Protein AF-A0A3P8RBU9-F1 (afdb_monomer_lite)

InterPro domains:
  IPR036397 Ribonuclease H superfamily [G3DS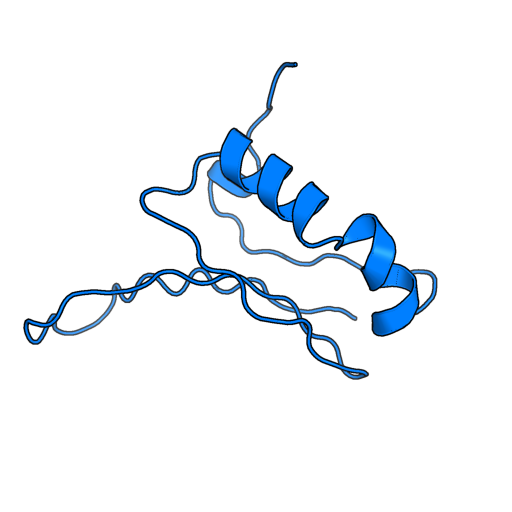A:3.30.420.10] (4-83)

Sequence (84 aa):
MCIHCHFLSGSHTVMIGGGAIMVWGAFSFTGTMELQDVQGHQTAVVYVQMLQRVSLLTEGPGLFGNGWFFQQDSATVHNACVFP

Secondary structure (DSSP, 8-state):
-B---------SS---SS----EE--BBSS-BPPPEE--SS--HHHHHHHHHHTTTTTTHHHHH-TT--------GGGS-----

Radius of gyration: 14.03 Å; chains: 1; bounding box: 31×36×30 Å

Organism: Astatotilapia calliptera (NCBI:txid8154)

Structure (mmCIF, N/CA/C/O backbone):
data_AF-A0A3P8RBU9-F1
#
_entry.id   AF-A0A3P8RBU9-F1
#
loop_
_atom_site.group_PDB
_atom_site.id
_atom_site.type_symbol
_atom_site.label_atom_id
_atom_site.label_alt_id
_atom_site.label_comp_id
_atom_site.label_asym_id
_atom_site.label_entity_id
_atom_site.label_seq_id
_atom_site.pdbx_PDB_ins_code
_atom_site.Cartn_x
_atom_site.Cartn_y
_atom_site.Cartn_z
_atom_site.occupancy
_atom_site.B_iso_or_equiv
_atom_site.auth_seq_id
_atom_site.auth_comp_id
_atom_site.auth_asym_id
_atom_site.auth_atom_id
_atom_site.pdbx_PDB_model_num
ATOM 1 N N . MET A 1 1 ? 1.775 3.859 15.725 1.00 47.62 1 MET A N 1
ATOM 2 C CA . MET A 1 1 ? 2.911 3.262 14.989 1.00 47.62 1 MET A CA 1
ATOM 3 C C . MET A 1 1 ? 2.355 2.215 14.037 1.00 47.62 1 MET A C 1
ATOM 5 O O . MET A 1 1 ? 1.718 1.277 14.498 1.00 47.62 1 MET A O 1
ATOM 9 N N . CYS A 1 2 ? 2.501 2.424 12.733 1.00 46.19 2 CYS A N 1
ATOM 10 C CA . CYS A 1 2 ? 2.177 1.441 11.704 1.00 46.19 2 CYS A CA 1
ATOM 11 C C . CYS A 1 2 ? 3.477 1.245 10.935 1.00 46.19 2 CYS A C 1
ATOM 13 O O . CYS A 1 2 ? 4.042 2.233 10.462 1.00 46.19 2 CYS A O 1
ATOM 15 N N . ILE A 1 3 ? 4.020 0.033 10.924 1.00 51.44 3 ILE A N 1
ATOM 16 C CA . ILE A 1 3 ? 5.341 -0.203 10.349 1.00 51.44 3 ILE A CA 1
ATOM 17 C C . ILE A 1 3 ? 5.188 -1.237 9.248 1.00 51.44 3 ILE A C 1
ATOM 19 O O . ILE A 1 3 ? 4.657 -2.316 9.473 1.00 51.44 3 ILE A O 1
ATOM 23 N N . HIS A 1 4 ? 5.771 -0.877 8.109 1.00 53.50 4 HIS A N 1
ATOM 24 C CA . HIS A 1 4 ? 6.447 -1.759 7.167 1.00 53.50 4 HIS A CA 1
ATOM 25 C C . HIS A 1 4 ? 5.646 -2.216 5.945 1.00 53.50 4 HIS A C 1
ATOM 27 O O . HIS A 1 4 ? 4.949 -3.225 5.964 1.00 53.50 4 HIS A O 1
ATOM 33 N N . CYS A 1 5 ? 5.895 -1.523 4.832 1.00 47.75 5 CYS A N 1
ATOM 34 C CA . CYS A 1 5 ? 5.877 -2.128 3.504 1.00 47.75 5 CYS A CA 1
ATOM 35 C C . CYS A 1 5 ? 7.196 -2.897 3.326 1.00 47.75 5 CYS A C 1
ATOM 37 O O . CYS A 1 5 ? 8.258 -2.276 3.347 1.00 47.75 5 CYS A O 1
ATOM 39 N N . HIS A 1 6 ? 7.157 -4.219 3.145 1.00 48.09 6 HIS A N 1
ATOM 40 C CA . HIS A 1 6 ? 8.296 -4.938 2.571 1.00 48.09 6 HIS A CA 1
ATOM 41 C C . HIS A 1 6 ? 7.965 -5.209 1.113 1.00 48.09 6 HIS A C 1
ATOM 43 O O . HIS A 1 6 ? 7.041 -5.964 0.817 1.00 48.09 6 HIS A O 1
ATOM 49 N N . PHE A 1 7 ? 8.741 -4.628 0.207 1.00 45.34 7 PHE A N 1
ATOM 50 C CA . PHE A 1 7 ? 8.864 -5.179 -1.128 1.00 45.34 7 PHE A CA 1
ATOM 51 C C . PHE A 1 7 ? 9.536 -6.552 -0.997 1.00 45.34 7 PHE A C 1
ATOM 53 O O . PHE A 1 7 ? 10.757 -6.649 -0.890 1.00 45.34 7 PHE A O 1
ATOM 60 N N . LEU A 1 8 ? 8.752 -7.631 -0.948 1.00 45.38 8 LEU A N 1
ATOM 61 C CA . LEU A 1 8 ? 9.288 -8.986 -1.075 1.00 45.38 8 LEU A CA 1
ATOM 62 C C . LEU A 1 8 ? 9.552 -9.271 -2.558 1.00 45.38 8 LEU A C 1
ATOM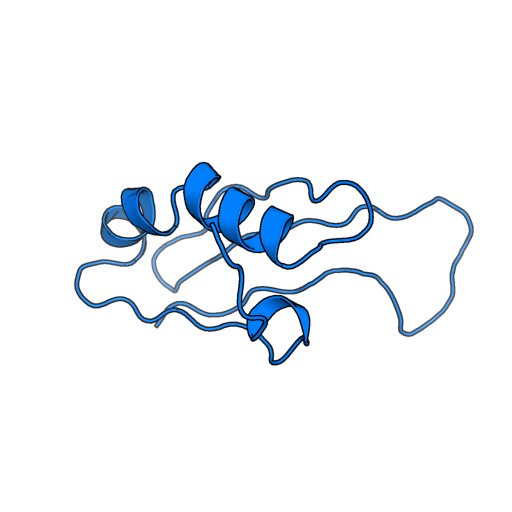 64 O O . LEU A 1 8 ? 8.913 -10.119 -3.166 1.00 45.38 8 LEU A O 1
ATOM 68 N N . SER A 1 9 ? 10.512 -8.565 -3.154 1.00 45.41 9 SER A N 1
ATOM 69 C CA . SER A 1 9 ? 11.280 -9.171 -4.238 1.00 45.41 9 SER A CA 1
ATOM 70 C C . SER A 1 9 ? 12.449 -9.868 -3.576 1.00 45.41 9 SER A C 1
ATOM 72 O O . SER A 1 9 ? 13.358 -9.216 -3.063 1.00 45.41 9 SER A O 1
ATOM 74 N N . GLY A 1 10 ? 12.418 -11.197 -3.550 1.00 42.72 10 GLY A N 1
ATOM 75 C CA . GLY A 1 10 ? 13.552 -11.987 -3.094 1.00 42.72 10 GLY A CA 1
ATOM 76 C C . GLY A 1 10 ? 14.783 -11.673 -3.940 1.00 42.72 10 GLY A C 1
ATOM 77 O O . GLY A 1 10 ? 14.932 -12.212 -5.030 1.00 42.72 10 GLY A O 1
ATOM 78 N N . SER A 1 11 ? 15.660 -10.808 -3.435 1.00 51.00 11 SER A N 1
ATOM 79 C CA . SER A 1 11 ? 16.920 -10.471 -4.093 1.00 51.00 11 SER A CA 1
ATOM 80 C C . SER A 1 11 ? 18.033 -10.264 -3.081 1.00 51.00 11 SER A C 1
ATOM 82 O O . SER A 1 11 ? 18.681 -9.237 -3.117 1.00 51.00 11 SER A O 1
ATOM 84 N N . HIS A 1 12 ? 18.287 -11.245 -2.215 1.00 48.66 12 HIS A N 1
ATOM 85 C CA . HIS A 1 12 ? 19.637 -11.572 -1.746 1.00 48.66 12 HIS A CA 1
ATOM 86 C C . HIS A 1 12 ? 19.646 -13.061 -1.351 1.00 48.66 12 HIS A C 1
ATOM 88 O O . HIS A 1 12 ? 18.947 -13.455 -0.427 1.00 48.66 12 HIS A O 1
ATOM 94 N N . THR A 1 13 ? 20.456 -13.862 -2.059 1.00 47.41 13 THR A N 1
ATOM 95 C CA . THR A 1 13 ? 20.714 -15.321 -1.941 1.00 47.41 13 THR A CA 1
ATOM 96 C C . THR A 1 13 ? 19.801 -16.284 -2.738 1.00 47.41 13 THR A C 1
ATOM 98 O O . THR A 1 13 ? 18.631 -16.460 -2.448 1.00 47.41 13 THR A O 1
ATOM 101 N N . VAL A 1 14 ? 20.411 -16.911 -3.761 1.00 57.03 14 VAL A N 1
ATOM 102 C CA . VAL A 1 14 ? 20.018 -18.113 -4.539 1.00 57.03 14 VAL A CA 1
ATOM 103 C C . VAL A 1 14 ? 18.583 -18.169 -5.099 1.00 57.03 14 VAL A C 1
ATOM 105 O O . VAL A 1 14 ? 17.641 -18.555 -4.418 1.00 57.03 14 VAL A O 1
ATOM 108 N N . MET A 1 15 ? 18.441 -17.954 -6.414 1.00 56.59 15 MET A N 1
ATOM 109 C CA . MET A 1 15 ? 17.258 -18.415 -7.152 1.00 56.59 15 MET A CA 1
ATOM 110 C C . MET A 1 15 ? 17.342 -19.936 -7.351 1.00 56.59 15 MET A C 1
ATOM 112 O O . MET A 1 15 ? 18.002 -20.408 -8.277 1.00 56.59 15 MET A O 1
ATOM 116 N N . ILE A 1 16 ? 16.681 -20.716 -6.495 1.00 62.19 16 ILE A N 1
ATOM 117 C CA . ILE A 1 16 ? 16.342 -22.107 -6.819 1.00 62.19 16 ILE A CA 1
ATOM 118 C C . ILE A 1 16 ? 15.094 -22.014 -7.706 1.00 62.19 16 ILE A C 1
ATOM 120 O O . ILE A 1 16 ? 14.079 -21.486 -7.265 1.00 62.19 16 ILE A O 1
ATOM 124 N N . GLY A 1 17 ? 15.209 -22.389 -8.985 1.00 66.62 17 GLY A N 1
ATOM 125 C CA . GLY A 1 17 ? 14.173 -22.163 -10.004 1.00 66.62 17 GLY A CA 1
ATOM 126 C C . GLY A 1 17 ? 12.756 -22.521 -9.531 1.00 66.62 17 GLY A C 1
ATOM 127 O O . GLY A 1 17 ? 12.549 -23.570 -8.930 1.00 66.62 17 GLY A O 1
ATOM 128 N N . GLY A 1 18 ? 11.791 -21.635 -9.799 1.00 73.38 18 GLY A N 1
ATOM 129 C CA . GLY A 1 18 ? 10.413 -21.764 -9.296 1.00 73.38 18 GLY A CA 1
ATOM 130 C C . GLY A 1 18 ? 9.524 -20.522 -9.448 1.00 73.38 18 GLY A C 1
ATOM 131 O O . GLY A 1 18 ? 8.326 -20.608 -9.207 1.00 73.38 18 GLY A O 1
ATOM 132 N N . GLY A 1 19 ? 10.078 -19.387 -9.896 1.00 70.81 19 GLY A N 1
ATOM 133 C CA . GLY A 1 19 ? 9.346 -18.119 -9.988 1.00 70.81 19 GLY A CA 1
ATOM 134 C C . GLY A 1 19 ? 9.258 -17.393 -8.641 1.00 70.81 19 GLY A C 1
ATOM 135 O O . GLY A 1 19 ? 9.643 -17.929 -7.606 1.00 70.81 19 GLY A O 1
ATOM 136 N N . ALA A 1 20 ? 8.787 -16.147 -8.668 1.00 73.44 20 ALA A N 1
ATOM 137 C CA . ALA A 1 20 ? 8.583 -15.322 -7.482 1.00 73.44 20 ALA A CA 1
ATOM 138 C C . ALA A 1 20 ? 7.283 -14.524 -7.627 1.00 73.44 20 ALA A C 1
ATOM 140 O O . ALA A 1 20 ? 6.937 -14.102 -8.732 1.00 73.44 20 ALA A O 1
ATOM 141 N N . ILE A 1 21 ? 6.587 -14.320 -6.510 1.00 75.00 21 ILE A N 1
ATOM 142 C CA . ILE A 1 21 ? 5.438 -13.416 -6.406 1.00 75.00 21 ILE A CA 1
ATOM 143 C C . ILE A 1 21 ? 5.849 -12.191 -5.596 1.00 75.00 21 ILE A C 1
ATOM 145 O O . ILE A 1 21 ? 6.632 -12.310 -4.652 1.00 75.00 21 ILE A O 1
ATOM 149 N N . MET A 1 22 ? 5.323 -11.027 -5.964 1.00 79.88 22 MET A N 1
ATOM 150 C CA . MET A 1 22 ? 5.486 -9.799 -5.195 1.00 79.88 22 MET A CA 1
ATOM 151 C C . MET A 1 22 ? 4.163 -9.483 -4.520 1.00 79.88 22 MET A C 1
ATOM 153 O O . MET A 1 22 ? 3.116 -9.510 -5.156 1.00 79.88 22 MET A O 1
ATOM 157 N N . VAL A 1 23 ? 4.210 -9.198 -3.224 1.00 80.75 23 VAL A N 1
ATOM 158 C CA . VAL A 1 23 ? 3.024 -8.865 -2.436 1.00 80.75 23 VAL A CA 1
ATOM 159 C C . VAL A 1 23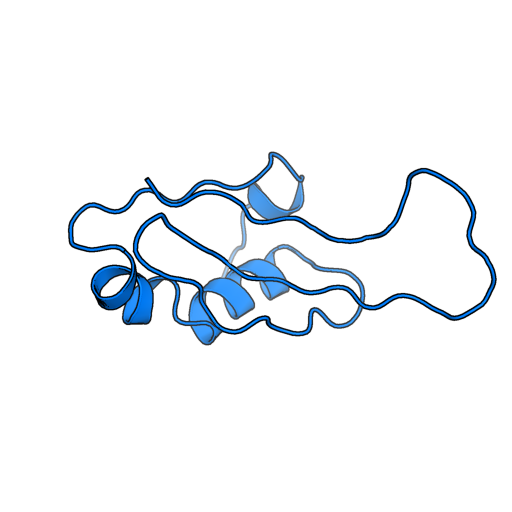 ? 3.241 -7.574 -1.671 1.00 80.75 23 VAL A C 1
ATOM 161 O O . VAL A 1 23 ? 4.373 -7.220 -1.334 1.00 80.75 23 VAL A O 1
ATOM 164 N N . TRP A 1 24 ? 2.144 -6.894 -1.368 1.00 82.38 24 TRP A N 1
ATOM 165 C CA . TRP A 1 24 ? 2.123 -5.710 -0.530 1.00 82.38 24 TRP A CA 1
ATOM 166 C C . TRP A 1 24 ? 1.135 -5.877 0.621 1.00 82.38 24 TRP A C 1
ATOM 168 O O . TRP A 1 24 ? 0.081 -6.485 0.472 1.00 82.38 24 TRP A O 1
ATOM 178 N N . GLY A 1 25 ? 1.465 -5.313 1.773 1.00 81.31 25 GLY A N 1
ATOM 179 C CA . GLY A 1 25 ? 0.562 -5.210 2.908 1.00 81.31 25 GLY A CA 1
ATOM 180 C C . GLY A 1 25 ? 1.120 -4.262 3.955 1.00 81.31 25 GLY A C 1
ATOM 181 O O . GLY A 1 25 ? 2.276 -3.844 3.885 1.00 81.31 25 GLY A O 1
ATOM 182 N N . ALA A 1 26 ? 0.285 -3.951 4.935 1.00 79.56 26 ALA A N 1
ATOM 183 C CA . ALA A 1 26 ? 0.620 -3.140 6.092 1.00 79.56 26 ALA A CA 1
ATOM 184 C C . ALA A 1 26 ? 0.163 -3.820 7.385 1.00 79.56 26 ALA A C 1
ATOM 186 O O . ALA A 1 26 ? -0.813 -4.574 7.430 1.00 79.56 26 ALA A O 1
ATOM 187 N N . PHE A 1 27 ? 0.865 -3.520 8.469 1.00 79.12 27 PHE A N 1
ATOM 188 C CA . PHE A 1 27 ? 0.494 -3.972 9.798 1.00 79.12 27 PHE A CA 1
ATOM 189 C C . PHE A 1 27 ? 0.820 -2.922 10.856 1.00 79.12 27 PHE A C 1
ATOM 191 O O . PHE A 1 27 ? 1.620 -1.998 10.663 1.00 79.12 27 PHE A O 1
ATOM 198 N N . SER A 1 28 ? 0.184 -3.080 12.005 1.00 77.94 28 SER A N 1
ATOM 199 C CA . SER A 1 28 ? 0.401 -2.304 13.212 1.00 77.94 28 SER A CA 1
ATOM 200 C C . SER A 1 28 ? 0.476 -3.237 14.418 1.00 77.94 28 SER A C 1
ATOM 202 O O . SER A 1 28 ? 0.330 -4.453 14.318 1.00 77.94 28 SER A O 1
ATOM 204 N N . PHE A 1 29 ? 0.652 -2.644 15.596 1.00 76.38 29 PHE A N 1
ATOM 205 C CA . PHE A 1 29 ? 0.484 -3.358 16.858 1.00 76.38 29 PHE A CA 1
ATOM 206 C C . PHE A 1 29 ? -0.935 -3.924 17.054 1.00 76.38 29 PHE A C 1
ATOM 208 O O . PHE A 1 29 ? -1.112 -4.911 17.758 1.00 76.38 29 PHE A O 1
ATOM 215 N N . THR A 1 30 ? -1.944 -3.286 16.460 1.00 77.19 30 THR A N 1
ATOM 216 C CA . THR A 1 30 ? -3.367 -3.586 16.670 1.00 77.19 30 THR A CA 1
ATOM 217 C C . THR A 1 30 ? -3.951 -4.533 15.629 1.00 77.19 30 THR A C 1
ATOM 219 O O . THR A 1 30 ? -5.036 -5.064 15.850 1.00 77.19 30 THR A O 1
ATOM 222 N N . GLY A 1 31 ? -3.261 -4.766 14.512 1.00 76.75 31 GLY A N 1
ATOM 223 C CA . GLY A 1 31 ? -3.759 -5.646 13.466 1.00 76.75 31 GLY A CA 1
ATOM 224 C C . GLY A 1 31 ? -2.921 -5.633 12.194 1.00 76.75 31 GLY A C 1
ATOM 225 O O . GLY A 1 31 ? -1.959 -4.883 12.045 1.00 76.75 31 GLY A O 1
ATOM 226 N N . THR A 1 32 ? -3.318 -6.482 11.260 1.00 78.56 32 THR A N 1
ATOM 227 C CA . THR A 1 32 ? -2.701 -6.667 9.942 1.00 78.56 32 THR A CA 1
ATOM 228 C C . THR A 1 32 ? -3.760 -6.462 8.872 1.00 78.56 32 THR A C 1
ATOM 230 O O . THR A 1 32 ? -4.901 -6.877 9.075 1.00 78.56 32 THR A O 1
ATOM 233 N N . MET A 1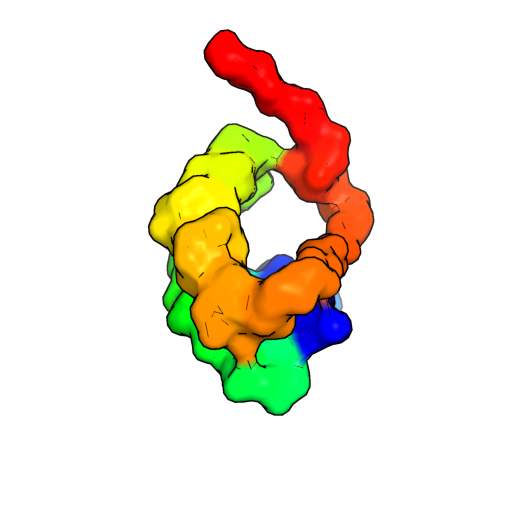 33 ? -3.394 -5.889 7.729 1.00 78.69 33 MET A N 1
ATOM 234 C CA . MET A 1 33 ? -4.286 -5.859 6.570 1.00 78.69 33 MET A CA 1
ATOM 235 C C . MET A 1 33 ? -4.084 -7.079 5.665 1.00 78.69 33 MET A C 1
ATOM 237 O O . MET A 1 33 ? -3.055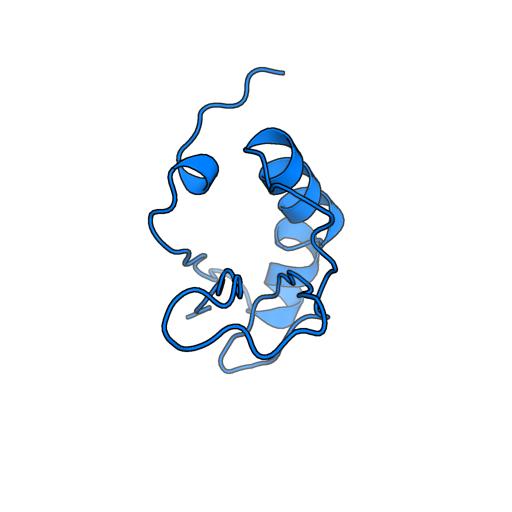 -7.755 5.734 1.00 78.69 33 MET A O 1
ATOM 241 N N . GLU A 1 34 ? -5.056 -7.336 4.793 1.00 81.00 34 GLU A N 1
ATOM 242 C CA . GLU A 1 34 ? -4.954 -8.386 3.781 1.00 81.00 34 GLU A CA 1
ATOM 243 C C . GLU A 1 34 ? -3.816 -8.096 2.789 1.00 81.00 34 GLU A C 1
ATOM 245 O O . GLU A 1 34 ? -3.696 -6.980 2.276 1.00 81.00 34 GLU A O 1
ATOM 250 N N . LEU A 1 35 ? -2.991 -9.112 2.513 1.00 82.06 35 LEU A N 1
ATOM 251 C CA . LEU A 1 35 ? -1.913 -9.034 1.527 1.00 82.06 35 LEU A CA 1
ATOM 252 C C . LEU A 1 35 ? -2.468 -8.947 0.104 1.00 82.06 35 LEU A C 1
ATOM 254 O O . LEU A 1 35 ? -3.420 -9.631 -0.257 1.00 82.06 35 LEU A O 1
ATOM 258 N N . GLN A 1 36 ? -1.815 -8.134 -0.715 1.00 80.44 36 GLN A N 1
ATOM 259 C CA . GLN A 1 36 ? -2.250 -7.769 -2.056 1.00 80.44 36 GLN A CA 1
ATOM 260 C C . GLN A 1 36 ? -1.194 -8.209 -3.057 1.00 80.44 36 GLN A C 1
ATOM 262 O O . GLN A 1 36 ? -0.011 -7.930 -2.866 1.00 80.44 36 GLN A O 1
ATOM 267 N N . ASP A 1 37 ? -1.615 -8.886 -4.119 1.00 81.00 37 ASP A N 1
ATOM 268 C CA . ASP A 1 37 ? -0.725 -9.269 -5.214 1.00 81.00 37 ASP A CA 1
ATOM 269 C C . ASP A 1 37 ? -0.278 -8.025 -5.998 1.00 81.00 37 ASP A C 1
ATOM 271 O O . ASP A 1 37 ? -1.099 -7.215 -6.443 1.00 81.00 37 ASP A O 1
ATOM 275 N N . VAL A 1 38 ? 1.035 -7.872 -6.170 1.00 79.44 38 VAL A N 1
ATOM 276 C CA . VAL A 1 38 ? 1.649 -6.824 -6.987 1.00 79.44 38 VAL A CA 1
ATOM 277 C C . VAL A 1 38 ? 2.153 -7.476 -8.264 1.00 79.44 38 VAL A C 1
ATOM 279 O O . VAL A 1 38 ? 3.267 -7.994 -8.346 1.00 79.44 38 VAL A O 1
ATOM 282 N N . GLN A 1 39 ? 1.308 -7.445 -9.289 1.00 76.56 39 GLN A N 1
ATOM 283 C CA . GLN A 1 39 ? 1.638 -8.063 -10.564 1.00 76.56 39 GLN A CA 1
ATOM 284 C C . GLN A 1 39 ? 2.717 -7.273 -11.305 1.00 76.56 39 GLN A C 1
ATOM 286 O O . GLN A 1 39 ? 2.542 -6.102 -11.645 1.00 76.56 39 GLN A O 1
ATOM 291 N N . GLY A 1 40 ? 3.817 -7.955 -11.625 1.00 75.50 40 GLY A N 1
ATOM 292 C CA . GLY A 1 40 ? 4.894 -7.401 -12.439 1.00 75.50 40 GLY A CA 1
ATOM 293 C C . GLY A 1 40 ? 5.613 -6.222 -11.779 1.00 75.50 40 GLY A C 1
ATOM 294 O O . GLY A 1 40 ? 5.661 -6.086 -10.563 1.00 75.50 40 GLY A O 1
ATOM 295 N N . HIS A 1 41 ? 6.236 -5.369 -12.591 1.00 80.56 41 HIS A N 1
ATOM 296 C CA . HIS A 1 41 ? 7.050 -4.268 -12.081 1.00 80.56 41 HIS A CA 1
ATOM 297 C C . HIS A 1 41 ? 6.182 -3.134 -11.521 1.00 80.56 41 HIS A C 1
ATOM 299 O O . HIS A 1 41 ? 5.485 -2.437 -12.264 1.00 80.56 41 HIS A O 1
ATOM 305 N N . GLN A 1 42 ? 6.281 -2.905 -10.213 1.00 79.81 42 GLN A N 1
ATOM 306 C CA . GLN A 1 42 ? 5.581 -1.818 -9.542 1.00 79.81 42 GLN A CA 1
ATOM 307 C C . GLN A 1 42 ? 6.080 -0.459 -10.054 1.00 79.81 42 GLN A C 1
ATOM 309 O O . GLN A 1 42 ? 7.246 -0.103 -9.901 1.00 79.81 42 GLN A O 1
ATOM 314 N N . THR A 1 43 ? 5.190 0.318 -10.670 1.00 88.50 43 THR A N 1
ATOM 315 C CA . THR A 1 43 ? 5.448 1.719 -11.037 1.00 88.50 43 THR A CA 1
ATOM 316 C C . THR A 1 43 ? 4.859 2.654 -9.987 1.00 88.50 43 THR A C 1
ATOM 318 O O . THR A 1 43 ? 4.006 2.252 -9.199 1.00 88.50 43 THR A O 1
ATOM 321 N N . ALA A 1 44 ? 5.258 3.927 -10.000 1.00 88.81 44 ALA A N 1
ATOM 322 C CA . ALA A 1 44 ? 4.677 4.938 -9.116 1.00 88.81 44 ALA A CA 1
ATOM 323 C C . ALA A 1 44 ? 3.149 5.066 -9.284 1.00 88.81 44 ALA A C 1
ATOM 325 O O . ALA A 1 44 ? 2.423 5.186 -8.303 1.00 88.81 44 ALA A O 1
ATOM 326 N N . VAL A 1 45 ? 2.646 4.964 -10.521 1.00 89.56 45 VAL A N 1
ATOM 327 C CA . VAL A 1 45 ? 1.201 4.992 -10.812 1.00 89.56 45 VAL A CA 1
ATOM 328 C C . VAL A 1 45 ? 0.501 3.782 -10.195 1.00 89.56 45 VAL A C 1
ATOM 330 O O . VAL A 1 45 ? -0.515 3.936 -9.523 1.00 89.56 45 VAL A O 1
ATOM 333 N N . VAL A 1 46 ? 1.060 2.582 -10.385 1.00 85.94 46 VAL A N 1
ATOM 334 C CA . VAL A 1 46 ? 0.517 1.342 -9.806 1.00 85.94 46 VAL A CA 1
ATOM 335 C C . VAL A 1 46 ? 0.566 1.391 -8.280 1.00 85.94 46 VAL A C 1
ATOM 337 O O . VAL A 1 46 ? -0.384 0.966 -7.631 1.00 85.94 46 VAL A O 1
ATOM 340 N N . TYR A 1 47 ? 1.622 1.969 -7.705 1.00 86.31 47 TYR A N 1
ATOM 341 C CA . TYR A 1 47 ? 1.743 2.168 -6.266 1.00 86.31 47 TYR A CA 1
ATOM 342 C C . TYR A 1 47 ? 0.638 3.077 -5.715 1.00 86.31 47 TYR A C 1
ATOM 344 O O . TYR A 1 47 ? -0.057 2.687 -4.781 1.00 86.31 47 TYR A O 1
ATOM 352 N N . VAL A 1 48 ? 0.406 4.243 -6.330 1.00 86.56 48 VAL A N 1
ATOM 353 C CA . VAL A 1 48 ? -0.671 5.163 -5.921 1.00 86.56 48 VAL A CA 1
ATOM 354 C C . VAL A 1 48 ? -2.046 4.509 -6.065 1.00 86.56 48 VAL A C 1
ATOM 356 O O . VAL A 1 48 ? -2.860 4.586 -5.145 1.00 86.56 48 VAL A O 1
ATOM 359 N N . GLN A 1 49 ? -2.301 3.822 -7.184 1.00 86.06 49 GLN A N 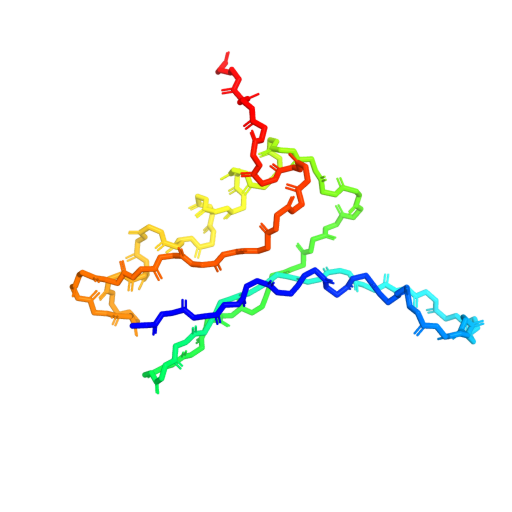1
ATOM 360 C CA . GLN A 1 49 ? -3.552 3.087 -7.385 1.00 86.06 49 GLN A CA 1
ATOM 361 C C . GLN A 1 49 ? -3.746 2.001 -6.331 1.00 86.06 49 GLN A C 1
ATOM 363 O O . GLN A 1 49 ? -4.858 1.814 -5.846 1.00 86.06 49 GLN A O 1
ATOM 368 N N . MET A 1 50 ? -2.683 1.285 -5.971 1.00 84.12 50 MET A N 1
ATOM 369 C CA . MET A 1 50 ? -2.733 0.270 -4.932 1.00 84.12 50 MET A CA 1
ATOM 370 C C . MET A 1 50 ? -3.055 0.913 -3.582 1.00 84.12 50 MET A C 1
ATOM 372 O O . MET A 1 50 ? -4.059 0.520 -3.004 1.00 84.12 50 MET A O 1
ATOM 376 N N . LEU A 1 51 ? -2.346 1.966 -3.152 1.00 82.12 51 LEU A N 1
ATOM 377 C CA . LEU A 1 51 ? -2.642 2.692 -1.904 1.00 82.12 51 LEU A CA 1
ATOM 378 C C . LEU A 1 51 ? -4.104 3.169 -1.813 1.00 82.12 51 LEU A C 1
ATOM 380 O O . LEU A 1 51 ? -4.696 3.155 -0.732 1.00 82.12 51 LEU A O 1
ATOM 384 N N . GLN A 1 52 ? -4.689 3.569 -2.946 1.00 80.25 52 GLN A N 1
ATOM 385 C CA . GLN A 1 52 ? -6.101 3.945 -3.052 1.00 80.25 52 GLN A CA 1
ATOM 386 C C . GLN A 1 52 ? -7.041 2.732 -2.974 1.00 80.25 52 GLN A C 1
ATOM 388 O O . GLN A 1 52 ? -8.031 2.775 -2.247 1.00 80.25 52 GLN A O 1
ATOM 393 N N . ARG A 1 53 ? -6.748 1.651 -3.711 1.00 74.38 53 ARG A N 1
ATOM 394 C CA . ARG A 1 53 ? -7.583 0.435 -3.799 1.00 74.38 53 ARG A CA 1
ATOM 395 C C . ARG A 1 53 ? -7.621 -0.347 -2.497 1.00 74.38 53 ARG A C 1
ATOM 397 O O . ARG A 1 53 ? -8.691 -0.716 -2.028 1.00 74.38 53 ARG A O 1
ATOM 404 N N . VAL A 1 54 ? -6.453 -0.569 -1.908 1.00 66.56 54 VAL A N 1
ATOM 405 C CA . VAL A 1 54 ? -6.267 -1.338 -0.667 1.00 66.56 54 VAL A CA 1
ATOM 406 C C . VAL A 1 54 ? -6.737 -0.572 0.559 1.00 66.56 54 VAL A C 1
ATOM 408 O O . VAL A 1 54 ? -6.570 -1.030 1.684 1.00 66.56 54 VAL A O 1
ATOM 411 N N . SER A 1 55 ? -7.333 0.602 0.337 1.00 61.12 55 SER A N 1
ATOM 412 C CA . SER A 1 55 ? -8.001 1.358 1.370 1.00 61.12 55 SER A CA 1
ATOM 413 C C . SER A 1 55 ? -7.076 1.686 2.536 1.00 61.12 55 SER A C 1
ATOM 415 O O . SER A 1 55 ? -7.530 1.796 3.665 1.00 61.12 55 SER A O 1
ATOM 417 N N . LEU A 1 56 ? -5.780 1.926 2.299 1.00 67.44 56 LEU A N 1
ATOM 418 C CA . LEU A 1 56 ? -4.912 2.424 3.371 1.00 67.44 56 LEU A CA 1
ATOM 419 C C . LEU A 1 56 ? -5.490 3.733 3.958 1.00 67.44 56 LEU A C 1
ATOM 421 O O . LEU A 1 56 ? -5.397 3.988 5.153 1.00 67.44 56 LEU A O 1
ATOM 425 N N . LEU A 1 57 ? -6.163 4.532 3.124 1.00 65.75 57 LEU A N 1
ATOM 426 C CA . LEU A 1 57 ? -6.855 5.757 3.533 1.00 65.75 57 LEU A CA 1
ATOM 427 C C . LEU A 1 57 ? -8.224 5.517 4.198 1.00 65.75 57 LEU A C 1
ATOM 429 O O . LEU A 1 57 ? -8.646 6.338 5.008 1.00 65.75 57 LEU A O 1
ATOM 433 N N . THR A 1 58 ? -8.914 4.422 3.874 1.00 65.06 58 THR A N 1
ATOM 434 C CA . THR A 1 58 ? -10.299 4.133 4.300 1.00 65.06 58 THR A CA 1
ATOM 435 C C . THR A 1 58 ? -10.378 3.122 5.449 1.00 65.06 58 THR A C 1
ATOM 437 O O . THR A 1 58 ? -11.094 3.356 6.416 1.00 65.06 58 THR A O 1
ATOM 440 N N . GLU A 1 59 ? -9.599 2.044 5.396 1.00 70.38 59 GLU A N 1
ATOM 441 C CA . GLU A 1 59 ? -9.448 1.014 6.437 1.00 70.38 59 GLU A CA 1
ATOM 442 C C . GLU A 1 59 ? -8.414 1.428 7.496 1.00 70.38 59 GLU A C 1
ATOM 444 O O . GLU A 1 59 ? -8.522 1.052 8.663 1.00 70.38 59 GLU A O 1
ATOM 449 N N . GLY A 1 60 ? -7.419 2.239 7.113 1.00 71.50 60 GLY A N 1
ATOM 450 C CA . GLY A 1 60 ? -6.322 2.655 7.991 1.00 71.50 60 GLY A CA 1
ATOM 451 C C . GLY A 1 60 ? -6.780 3.272 9.317 1.00 71.50 60 GLY A C 1
ATOM 452 O O . GLY A 1 60 ? -6.323 2.823 10.366 1.00 71.50 60 GLY A O 1
ATOM 453 N N . PRO A 1 61 ? -7.725 4.232 9.334 1.00 72.94 61 PRO A N 1
ATOM 454 C CA . PRO A 1 61 ? -8.255 4.775 10.585 1.00 72.94 61 PRO A CA 1
ATOM 455 C C . PRO A 1 61 ? -8.932 3.727 11.484 1.00 72.94 61 PRO A C 1
ATOM 457 O O . PRO A 1 61 ? -8.820 3.814 12.707 1.00 72.94 61 PRO A O 1
ATOM 460 N N . GLY A 1 62 ? -9.608 2.732 10.900 1.00 76.38 62 GLY A N 1
ATOM 461 C CA . GLY A 1 62 ? -10.281 1.661 11.642 1.00 76.38 62 GLY A CA 1
ATOM 462 C C . GLY A 1 62 ? -9.313 0.620 12.208 1.00 76.38 62 GLY A C 1
ATOM 463 O O . GLY A 1 62 ? -9.502 0.147 13.327 1.00 76.38 62 GLY A O 1
ATOM 464 N N . LEU A 1 63 ? -8.250 0.302 11.465 1.00 73.75 63 LEU A N 1
ATOM 465 C CA . LEU A 1 63 ? -7.264 -0.717 11.836 1.00 73.75 63 LEU A CA 1
ATOM 466 C C . LEU A 1 63 ? -6.124 -0.166 12.703 1.00 73.75 63 LEU A C 1
ATOM 468 O O . LEU A 1 63 ? -5.597 -0.870 13.568 1.00 73.75 63 LEU A O 1
ATOM 472 N N . PHE A 1 64 ? -5.733 1.089 12.483 1.00 75.00 64 PHE A N 1
ATOM 473 C CA . PHE A 1 64 ? -4.544 1.711 13.078 1.00 75.00 64 PHE A CA 1
ATOM 474 C C . PHE A 1 64 ? -4.869 2.864 14.035 1.00 75.00 64 PHE A C 1
ATOM 476 O O . PHE A 1 64 ? -3.966 3.382 14.699 1.00 75.00 64 PHE A O 1
ATOM 483 N N . GLY A 1 65 ? -6.151 3.225 14.148 1.00 74.25 65 GLY A N 1
ATOM 484 C CA . GLY A 1 65 ? -6.650 4.284 15.017 1.00 74.25 65 GLY A CA 1
ATOM 485 C C . GLY A 1 65 ? -6.453 5.690 14.448 1.00 74.25 65 GLY A C 1
ATOM 486 O O . GLY A 1 65 ? -5.791 5.911 13.434 1.00 74.25 65 GLY A O 1
ATOM 487 N N . ASN A 1 66 ? -7.029 6.680 15.128 1.00 76.19 66 ASN A N 1
ATOM 488 C CA . ASN A 1 66 ? -6.863 8.085 14.757 1.00 76.19 66 ASN A CA 1
ATOM 489 C C . ASN A 1 66 ? -5.404 8.531 14.956 1.00 76.19 66 ASN A C 1
ATOM 491 O O . ASN A 1 66 ? -4.806 8.261 15.996 1.00 76.19 66 ASN A O 1
ATOM 495 N N . GLY A 1 67 ? -4.841 9.244 13.973 1.00 76.06 67 GLY A N 1
ATOM 496 C CA . GLY A 1 67 ? -3.459 9.741 14.035 1.00 76.06 67 GLY A CA 1
ATOM 497 C C . GLY A 1 67 ? -2.388 8.681 13.754 1.00 76.06 67 GLY A C 1
ATOM 498 O O . GLY A 1 67 ? -1.267 8.787 14.253 1.00 76.06 67 GLY A O 1
ATOM 499 N N . TRP A 1 68 ? -2.721 7.640 12.987 1.00 77.88 68 TRP A N 1
ATOM 500 C CA . TRP A 1 68 ? -1.744 6.656 12.535 1.00 77.88 68 TRP A CA 1
ATOM 501 C C . TRP A 1 68 ? -0.689 7.292 11.614 1.00 77.88 68 TRP A C 1
ATOM 503 O O . TRP A 1 68 ? -0.951 8.250 10.890 1.00 77.88 68 TRP A O 1
ATOM 513 N N . PHE A 1 69 ? 0.527 6.748 11.663 1.00 78.94 69 PHE A N 1
ATOM 514 C CA . PHE A 1 69 ? 1.643 7.177 10.823 1.00 78.94 69 PHE A CA 1
ATOM 515 C C . PHE A 1 69 ? 1.903 6.122 9.762 1.00 78.94 69 PHE A C 1
ATOM 517 O O . PHE A 1 69 ? 1.969 4.936 10.090 1.00 78.94 69 PHE A O 1
ATOM 524 N N . PHE A 1 70 ? 2.085 6.563 8.521 1.00 79.50 70 PHE A N 1
ATOM 525 C CA . PHE A 1 70 ? 2.508 5.703 7.429 1.00 79.50 70 PHE A CA 1
ATOM 526 C C . PHE A 1 70 ? 4.035 5.646 7.357 1.00 79.50 70 PHE A C 1
ATOM 528 O O . PHE A 1 70 ? 4.691 6.686 7.300 1.00 79.50 70 PHE A O 1
ATOM 535 N N . GLN A 1 71 ? 4.593 4.436 7.338 1.00 82.56 71 GLN A N 1
ATOM 536 C CA . GLN A 1 71 ? 6.023 4.205 7.166 1.00 82.56 71 GLN A CA 1
ATOM 537 C C . GLN A 1 71 ? 6.263 3.227 6.012 1.00 82.56 71 GLN A C 1
ATOM 539 O O . GLN A 1 71 ? 5.713 2.126 5.985 1.00 82.56 71 GLN A O 1
ATOM 544 N N . GLN A 1 72 ? 7.137 3.630 5.097 1.00 83.94 72 GLN A N 1
ATOM 545 C CA . GLN A 1 72 ? 7.587 2.866 3.934 1.00 83.94 72 GLN A CA 1
ATOM 546 C C . GLN A 1 72 ? 9.114 2.952 3.817 1.00 83.94 72 GLN A C 1
ATOM 548 O O . GLN A 1 72 ? 9.743 3.781 4.481 1.00 83.94 72 GLN A O 1
ATOM 553 N N . ASP A 1 73 ? 9.707 2.096 2.987 1.00 85.06 73 ASP A N 1
ATOM 554 C CA . ASP A 1 73 ? 11.115 2.219 2.609 1.00 85.06 73 ASP A CA 1
ATOM 555 C C . ASP A 1 73 ? 11.345 3.401 1.639 1.00 85.06 73 ASP A C 1
ATOM 557 O O . ASP A 1 73 ? 10.414 4.091 1.215 1.00 85.06 73 ASP A O 1
ATOM 561 N N . SER A 1 74 ? 12.604 3.648 1.280 1.00 85.94 74 SER A N 1
ATOM 562 C CA . SER A 1 74 ? 13.008 4.745 0.396 1.00 85.94 74 SER A CA 1
ATOM 563 C C . SER A 1 74 ? 13.071 4.371 -1.092 1.00 85.94 74 SER A C 1
ATOM 565 O O . SER A 1 74 ? 13.771 5.052 -1.849 1.00 85.94 74 SER A O 1
ATOM 567 N N . ALA A 1 75 ? 12.369 3.324 -1.546 1.00 84.25 75 ALA A N 1
ATOM 568 C CA . ALA A 1 75 ? 12.364 2.949 -2.960 1.00 84.25 75 ALA A CA 1
ATOM 569 C C . ALA A 1 75 ? 11.992 4.142 -3.862 1.00 84.25 75 ALA A C 1
ATOM 571 O O . ALA A 1 75 ? 11.176 5.000 -3.518 1.00 84.25 75 ALA A O 1
ATOM 572 N N . THR A 1 76 ? 12.590 4.215 -5.052 1.00 88.06 76 THR A N 1
ATOM 573 C CA . THR A 1 76 ? 12.420 5.369 -5.955 1.00 88.06 76 THR A CA 1
ATOM 574 C C . THR A 1 76 ? 10.961 5.581 -6.361 1.00 88.06 76 THR A C 1
ATOM 576 O O . THR A 1 76 ? 10.509 6.718 -6.476 1.00 88.06 76 THR A O 1
ATOM 579 N N . VAL A 1 77 ? 10.196 4.495 -6.496 1.00 87.56 77 VAL A N 1
ATOM 580 C CA . VAL A 1 77 ? 8.762 4.519 -6.823 1.00 87.56 77 VAL A CA 1
ATOM 581 C C . VAL A 1 77 ? 7.894 5.111 -5.709 1.00 87.56 77 VAL A C 1
ATOM 583 O O . VAL A 1 77 ? 6.833 5.654 -6.001 1.00 87.56 77 VAL A O 1
ATOM 586 N N . HIS A 1 78 ? 8.353 5.061 -4.455 1.00 87.38 78 HIS A N 1
ATOM 587 C CA . HIS A 1 78 ? 7.655 5.602 -3.286 1.00 87.38 78 HIS A CA 1
ATOM 588 C C . HIS A 1 78 ? 7.779 7.126 -3.150 1.00 87.38 78 HIS A C 1
ATOM 590 O O . HIS A 1 78 ? 6.984 7.747 -2.446 1.00 87.38 78 HIS A O 1
ATOM 596 N N . ASN A 1 79 ? 8.759 7.726 -3.834 1.00 87.25 79 ASN A N 1
ATOM 597 C CA . ASN A 1 79 ? 9.060 9.162 -3.799 1.00 87.25 79 ASN A CA 1
ATOM 598 C C . ASN A 1 79 ? 8.797 9.861 -5.145 1.00 87.25 79 ASN A C 1
ATOM 600 O O . ASN A 1 79 ? 9.138 11.030 -5.326 1.00 87.25 79 ASN A O 1
ATOM 604 N N . ALA A 1 80 ? 8.234 9.143 -6.114 1.00 90.06 80 ALA A N 1
ATOM 605 C CA . ALA A 1 80 ? 8.002 9.659 -7.451 1.00 90.06 80 ALA A CA 1
ATOM 606 C C . ALA A 1 80 ? 6.802 10.618 -7.492 1.00 90.06 80 ALA A C 1
ATOM 608 O O . ALA A 1 80 ? 5.761 10.376 -6.882 1.00 90.06 80 ALA A O 1
ATOM 609 N N . CYS A 1 81 ? 6.932 11.691 -8.273 1.00 90.00 81 CYS A N 1
ATOM 610 C CA . CYS A 1 81 ? 5.811 12.566 -8.594 1.00 90.00 81 CYS A CA 1
ATOM 611 C C . CYS A 1 81 ? 4.949 11.907 -9.677 1.00 90.00 81 CYS A C 1
ATOM 613 O O . CYS A 1 81 ? 5.454 11.549 -10.743 1.00 90.00 81 CYS A O 1
ATOM 615 N N . VAL A 1 82 ? 3.656 11.746 -9.401 1.00 84.88 82 VAL A N 1
ATOM 616 C CA . VAL A 1 82 ? 2.672 11.241 -10.363 1.00 84.88 82 VAL A CA 1
ATOM 617 C C . VAL A 1 82 ? 1.782 12.409 -10.773 1.00 84.88 82 VAL A C 1
ATOM 619 O O . VAL A 1 82 ? 1.086 12.976 -9.933 1.00 84.88 82 VAL A O 1
ATOM 622 N N . PHE A 1 83 ? 1.830 12.786 -12.050 1.00 75.25 83 PHE A N 1
ATOM 623 C CA . PHE A 1 83 ? 0.911 13.771 -12.618 1.00 75.25 83 PHE A CA 1
ATOM 624 C C . PHE A 1 83 ? -0.417 13.089 -12.996 1.00 75.25 83 PHE A C 1
ATOM 626 O O . PHE A 1 83 ? -0.375 11.938 -13.441 1.00 75.25 83 PHE A O 1
ATOM 633 N N . PRO A 1 84 ? -1.569 13.754 -12.784 1.00 61.84 84 PRO A N 1
ATOM 634 C CA . PRO A 1 84 ? -2.878 13.247 -13.193 1.00 61.84 84 PRO A CA 1
ATOM 635 C C . PRO A 1 84 ? -3.060 13.217 -14.715 1.00 61.84 84 PRO A C 1
ATOM 637 O O . PRO A 1 84 ? -2.433 14.049 -15.412 1.00 61.84 84 PRO A O 1
#

Foldseek 3Di:
DKDDWDQPPPPDDDDPDDDDWTWTWIGDPQGTADIDTDPDDDALVNVVVCCVVSPCVPCVCVRVNPPDDDDYDPDPSVVDDDDD

pLDDT: mean 73.28, std 13.16, range [42.72, 90.06]